Protein AF-A0A8I5KQZ4-F1 (afdb_monomer_lite)

Structure (mmCIF, N/CA/C/O backbone):
data_AF-A0A8I5KQZ4-F1
#
_entry.id   AF-A0A8I5KQZ4-F1
#
loop_
_atom_site.group_PDB
_atom_site.id
_atom_site.type_symbol
_atom_site.label_atom_id
_atom_site.label_alt_id
_atom_site.label_comp_id
_atom_site.label_asym_id
_atom_site.label_entity_id
_atom_site.label_seq_id
_atom_site.pdbx_PDB_ins_code
_atom_site.Cartn_x
_atom_site.Cartn_y
_atom_site.Cartn_z
_atom_site.occupancy
_atom_site.B_iso_or_equiv
_atom_site.auth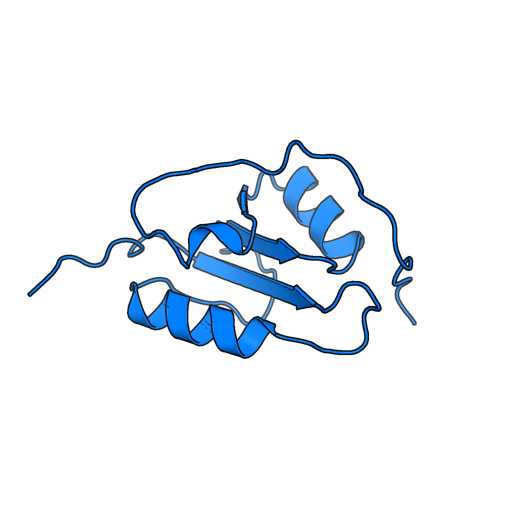_seq_id
_atom_site.auth_comp_id
_atom_site.auth_asym_id
_atom_site.auth_atom_id
_atom_site.pdbx_PDB_model_num
ATOM 1 N N . MET A 1 1 ? -20.569 17.881 -1.828 1.00 47.03 1 MET A N 1
ATOM 2 C CA . MET A 1 1 ? -19.245 17.282 -1.552 1.00 47.03 1 MET A CA 1
ATOM 3 C C . MET A 1 1 ? -19.390 15.769 -1.579 1.00 47.03 1 MET A C 1
ATOM 5 O O . MET A 1 1 ? -20.320 15.271 -0.958 1.00 47.03 1 MET A O 1
ATOM 9 N N . ALA A 1 2 ? -18.565 15.049 -2.345 1.00 58.41 2 ALA A N 1
ATOM 10 C CA . ALA A 1 2 ? -18.606 13.586 -2.373 1.00 58.41 2 ALA A CA 1
ATOM 11 C C . ALA A 1 2 ? -18.055 13.024 -1.052 1.00 58.41 2 ALA A C 1
ATOM 13 O O . ALA A 1 2 ? -17.054 13.526 -0.543 1.00 58.41 2 ALA A O 1
ATOM 14 N N . ALA A 1 3 ? -18.715 12.015 -0.480 1.00 64.31 3 ALA A N 1
ATOM 15 C CA . ALA A 1 3 ? -18.228 11.362 0.731 1.00 64.31 3 ALA A CA 1
ATOM 16 C C . ALA A 1 3 ? -16.902 10.629 0.440 1.00 64.31 3 ALA A C 1
ATOM 18 O O . ALA A 1 3 ? -16.800 9.987 -0.612 1.00 64.31 3 ALA A O 1
ATOM 19 N N . PRO A 1 4 ? -15.904 10.685 1.342 1.00 69.31 4 PRO A N 1
ATOM 20 C CA . PRO A 1 4 ? -14.642 9.988 1.134 1.00 69.31 4 PRO A CA 1
ATOM 21 C C . PRO A 1 4 ? -14.881 8.479 1.067 1.00 69.31 4 PRO A C 1
ATOM 23 O O . PRO A 1 4 ? -15.437 7.887 1.994 1.00 69.31 4 PRO A O 1
ATOM 26 N N . ILE A 1 5 ? -14.461 7.858 -0.035 1.00 76.38 5 ILE A N 1
ATOM 27 C CA . ILE A 1 5 ? -14.707 6.436 -0.313 1.00 76.38 5 ILE A CA 1
ATOM 28 C C . ILE A 1 5 ? -13.876 5.554 0.633 1.00 76.38 5 ILE A C 1
ATOM 30 O O . ILE A 1 5 ? -14.304 4.455 0.980 1.00 76.38 5 ILE A O 1
ATOM 34 N N . LEU A 1 6 ? -12.708 6.039 1.081 1.00 82.56 6 LEU A N 1
ATOM 35 C CA . LEU A 1 6 ? -11.706 5.255 1.812 1.00 82.56 6 LEU A CA 1
ATOM 36 C C . LEU A 1 6 ? -11.419 5.745 3.243 1.00 82.56 6 LEU A C 1
ATOM 38 O O . LEU A 1 6 ? -10.336 5.491 3.764 1.00 82.56 6 LEU A O 1
ATOM 42 N N . LYS A 1 7 ? -12.371 6.417 3.904 1.00 81.50 7 LYS A N 1
ATOM 43 C CA . LYS A 1 7 ? -12.138 7.111 5.192 1.00 81.50 7 LYS A CA 1
ATOM 44 C C . LYS A 1 7 ? -11.546 6.239 6.320 1.00 81.50 7 LYS A C 1
ATOM 46 O O . LYS A 1 7 ? -10.837 6.750 7.181 1.00 81.50 7 LYS A O 1
ATOM 51 N N . ASP A 1 8 ? -11.839 4.937 6.314 1.00 88.19 8 ASP A N 1
ATOM 52 C CA . ASP A 1 8 ? -11.420 3.979 7.350 1.00 88.19 8 ASP A CA 1
ATOM 53 C C . ASP A 1 8 ? -10.202 3.137 6.920 1.00 88.19 8 ASP A C 1
ATOM 55 O O . ASP A 1 8 ? -9.799 2.191 7.600 1.00 88.19 8 ASP A O 1
ATOM 59 N N . VAL A 1 9 ? -9.596 3.466 5.776 1.00 91.44 9 VAL A N 1
ATOM 60 C CA . VAL A 1 9 ? -8.416 2.774 5.258 1.00 91.44 9 VAL A CA 1
ATOM 61 C C . VAL A 1 9 ? -7.148 3.425 5.800 1.00 91.44 9 VAL A C 1
ATOM 63 O O . VAL A 1 9 ? -6.870 4.596 5.551 1.00 91.44 9 VAL A O 1
ATOM 66 N N . VAL A 1 10 ? -6.331 2.618 6.480 1.00 95.44 10 VAL A N 1
ATOM 67 C CA . VAL A 1 10 ? -4.908 2.901 6.720 1.00 95.44 10 VAL A CA 1
ATOM 68 C C . VAL A 1 10 ? -4.081 1.999 5.811 1.00 95.44 10 VAL A C 1
ATOM 70 O O . VAL A 1 10 ? -4.030 0.783 6.024 1.00 95.44 10 VAL A O 1
ATOM 73 N N . ALA A 1 11 ? -3.473 2.588 4.789 1.00 95.00 11 ALA A N 1
ATOM 74 C CA . ALA A 1 11 ? -2.752 1.905 3.730 1.00 95.00 11 ALA A CA 1
ATOM 75 C C . ALA A 1 11 ? -1.233 1.930 3.947 1.00 95.00 11 ALA A C 1
ATOM 77 O O . ALA A 1 11 ? -0.673 2.926 4.398 1.00 95.00 11 ALA A O 1
ATOM 78 N N . TYR A 1 12 ? -0.565 0.851 3.559 1.00 96.50 12 TYR A N 1
ATOM 79 C CA . TYR A 1 12 ? 0.860 0.828 3.237 1.00 96.50 12 TYR A CA 1
ATOM 80 C C . TYR A 1 12 ? 1.003 0.509 1.747 1.00 96.50 12 TYR A C 1
ATOM 82 O O . TYR A 1 12 ? 0.240 -0.305 1.228 1.00 96.50 12 TYR A O 1
ATOM 90 N N . VAL A 1 13 ? 1.929 1.163 1.047 1.00 95.00 13 VAL A N 1
ATOM 91 C CA . VAL A 1 13 ? 2.027 1.075 -0.417 1.00 95.00 13 VAL A CA 1
ATOM 92 C C . VAL A 1 13 ? 3.412 0.594 -0.818 1.00 95.00 13 VAL A C 1
ATOM 94 O O . VAL A 1 13 ? 4.410 1.282 -0.601 1.00 95.00 13 VAL A O 1
ATOM 97 N N . GLU A 1 14 ? 3.461 -0.564 -1.461 1.00 94.38 14 GLU A N 1
ATOM 98 C CA . GLU A 1 14 ? 4.682 -1.164 -1.981 1.00 94.38 14 GLU A CA 1
ATOM 99 C C . GLU A 1 14 ? 4.453 -1.646 -3.413 1.00 94.38 14 GLU A C 1
ATOM 101 O O . GLU A 1 14 ? 3.995 -2.760 -3.670 1.00 94.38 14 GLU A O 1
ATOM 106 N N . VAL A 1 15 ? 4.732 -0.745 -4.352 1.00 92.06 15 VAL A N 1
ATOM 107 C CA . VAL A 1 15 ? 4.485 -0.945 -5.777 1.00 92.06 15 VAL A CA 1
ATOM 108 C C . VAL A 1 15 ? 5.779 -0.708 -6.530 1.00 92.06 15 VAL A C 1
ATOM 110 O O . VAL A 1 15 ? 6.297 0.410 -6.550 1.00 92.06 15 VAL A O 1
ATOM 113 N N . TRP A 1 16 ? 6.265 -1.753 -7.183 1.00 91.75 16 TRP A N 1
ATOM 114 C CA . TRP A 1 16 ? 7.481 -1.721 -7.979 1.00 91.75 16 TRP A CA 1
ATOM 115 C C . TRP A 1 16 ? 7.223 -2.157 -9.427 1.00 91.75 16 TRP A C 1
ATOM 117 O O . TRP A 1 16 ? 6.188 -2.747 -9.773 1.00 91.75 16 TRP A O 1
ATOM 127 N N . SER A 1 17 ? 8.163 -1.823 -10.307 1.00 87.44 17 SER A N 1
ATOM 128 C CA . SER A 1 17 ? 8.297 -2.471 -11.609 1.00 87.44 17 SER A CA 1
ATOM 129 C C . SER A 1 17 ? 8.640 -3.952 -11.420 1.00 87.44 17 SER A C 1
ATOM 131 O O . SER A 1 17 ? 9.252 -4.336 -10.426 1.00 87.44 17 SER A O 1
ATOM 133 N N . SER A 1 18 ? 8.285 -4.802 -12.383 1.00 86.62 18 SER A N 1
ATOM 134 C CA . SER A 1 18 ? 8.493 -6.254 -12.250 1.00 86.62 18 SER A CA 1
ATOM 135 C C . SER A 1 18 ? 9.972 -6.669 -12.281 1.00 86.62 18 SER A C 1
ATOM 137 O O . SER A 1 18 ? 10.314 -7.771 -11.872 1.00 86.62 18 SER A O 1
ATOM 139 N N . ASN A 1 19 ? 10.870 -5.780 -12.720 1.00 86.62 19 ASN A N 1
ATOM 140 C CA . ASN A 1 19 ? 12.325 -5.937 -12.594 1.00 86.62 19 ASN A CA 1
ATOM 141 C C . ASN A 1 19 ? 12.892 -5.350 -11.279 1.00 86.62 19 ASN A C 1
ATOM 143 O O . ASN A 1 19 ? 14.097 -5.415 -11.050 1.00 86.62 19 ASN A O 1
ATOM 147 N N . GLY A 1 20 ? 12.050 -4.762 -10.422 1.00 85.00 20 GLY A N 1
ATOM 148 C CA . GLY A 1 20 ? 12.408 -4.272 -9.090 1.00 85.00 20 GLY A CA 1
ATOM 149 C C . GLY A 1 20 ? 13.228 -2.978 -9.043 1.00 85.00 20 GLY A C 1
ATOM 150 O O . GLY A 1 20 ? 13.689 -2.614 -7.955 1.00 85.00 20 GLY A O 1
ATOM 151 N N . THR A 1 21 ? 13.422 -2.292 -10.173 1.00 89.38 21 THR A N 1
ATOM 152 C CA . THR A 1 21 ? 14.270 -1.089 -10.273 1.00 89.38 21 THR A CA 1
ATOM 153 C C . THR A 1 21 ? 13.519 0.208 -10.005 1.00 89.38 21 THR A C 1
ATOM 155 O O . THR A 1 21 ? 14.087 1.138 -9.440 1.00 89.38 21 THR A O 1
ATOM 158 N N . GLU A 1 22 ? 12.244 0.282 -10.380 1.00 91.81 22 GLU A N 1
ATOM 159 C CA . GLU A 1 22 ? 11.444 1.499 -10.282 1.00 91.81 22 GLU A CA 1
ATOM 160 C C . GLU A 1 22 ? 10.388 1.352 -9.194 1.00 91.81 22 GLU A C 1
ATOM 162 O O . GLU A 1 22 ? 9.667 0.355 -9.130 1.00 91.81 22 GLU A O 1
ATOM 167 N N . ASN A 1 23 ? 10.301 2.358 -8.326 1.00 92.38 23 ASN A N 1
ATOM 168 C CA . ASN A 1 23 ? 9.318 2.419 -7.255 1.00 92.38 23 ASN A CA 1
ATOM 169 C C . ASN A 1 23 ? 8.208 3.407 -7.632 1.00 92.38 23 ASN A C 1
ATOM 171 O O . ASN A 1 23 ? 8.451 4.609 -7.750 1.00 92.38 23 ASN A O 1
ATOM 175 N N . TYR A 1 24 ? 6.980 2.907 -7.765 1.00 91.69 24 TYR A N 1
ATOM 176 C CA . TYR A 1 24 ? 5.801 3.708 -8.101 1.00 91.69 24 TYR A CA 1
ATOM 177 C C . TYR A 1 24 ? 4.890 3.978 -6.896 1.00 91.69 24 TYR A C 1
ATOM 179 O O . TYR A 1 24 ? 3.816 4.559 -7.059 1.00 91.69 24 TYR A O 1
ATOM 187 N N . SER A 1 25 ? 5.292 3.606 -5.673 1.00 92.44 25 SER A N 1
ATOM 188 C CA . SER A 1 25 ? 4.466 3.755 -4.465 1.00 92.44 25 SER A CA 1
ATOM 189 C C . SER A 1 25 ? 3.979 5.186 -4.242 1.00 92.44 25 SER A C 1
ATOM 191 O O . SER A 1 25 ? 2.886 5.389 -3.710 1.00 92.44 25 SER A O 1
ATOM 193 N N . LYS A 1 26 ? 4.760 6.194 -4.654 1.00 92.50 26 LYS A N 1
ATOM 194 C CA . LYS A 1 26 ? 4.394 7.608 -4.492 1.00 92.50 26 LYS A CA 1
ATOM 195 C C . LYS A 1 26 ? 3.123 7.964 -5.268 1.00 92.50 26 LYS A C 1
ATOM 197 O O . LYS A 1 26 ? 2.240 8.598 -4.701 1.00 92.50 26 LYS A O 1
ATOM 202 N N . THR A 1 27 ? 3.000 7.513 -6.515 1.00 89.38 27 THR A N 1
ATOM 203 C CA . THR A 1 27 ? 1.831 7.792 -7.366 1.00 89.38 27 THR A CA 1
ATOM 204 C C . THR A 1 27 ? 0.548 7.257 -6.731 1.00 89.38 27 THR A C 1
ATOM 206 O O . THR A 1 27 ? -0.432 7.984 -6.585 1.00 89.38 27 THR A O 1
ATOM 209 N N . PHE A 1 28 ? 0.582 6.008 -6.262 1.00 88.19 28 PHE A N 1
ATOM 210 C CA . PHE A 1 28 ? -0.558 5.378 -5.594 1.00 88.19 28 PHE A CA 1
ATOM 211 C C . PHE A 1 28 ? -0.840 5.985 -4.215 1.00 88.19 28 PHE A C 1
ATOM 213 O O . PHE A 1 28 ? -1.993 6.078 -3.810 1.00 88.19 28 PHE A O 1
ATOM 220 N N . THR A 1 29 ? 0.190 6.449 -3.503 1.00 91.75 29 THR A N 1
ATOM 221 C CA . THR A 1 29 ? 0.023 7.168 -2.231 1.00 91.75 29 THR A CA 1
ATOM 222 C C . THR A 1 29 ? -0.819 8.427 -2.416 1.00 91.75 29 THR A C 1
ATOM 224 O O . THR A 1 29 ? -1.765 8.627 -1.660 1.00 91.75 29 THR A O 1
ATOM 227 N N . THR A 1 30 ? -0.517 9.245 -3.429 1.00 90.31 30 THR A N 1
ATOM 228 C CA . THR A 1 30 ? -1.284 10.465 -3.720 1.00 90.31 30 THR A CA 1
ATOM 229 C C . THR A 1 30 ? -2.745 10.140 -4.015 1.00 90.31 30 THR A C 1
ATOM 231 O O . THR A 1 30 ? -3.629 10.667 -3.347 1.00 90.31 30 THR A O 1
ATOM 234 N N . GLN A 1 31 ? -3.001 9.185 -4.913 1.00 86.12 31 GLN A N 1
ATOM 235 C CA . GLN A 1 31 ? -4.368 8.794 -5.274 1.00 86.12 31 GLN A CA 1
ATOM 236 C C . GLN A 1 31 ? -5.179 8.301 -4.062 1.00 86.12 31 GLN A C 1
ATOM 238 O O . GLN A 1 31 ? -6.361 8.608 -3.927 1.00 86.12 31 GLN A O 1
ATOM 243 N N . LEU A 1 32 ? -4.550 7.560 -3.146 1.00 87.88 32 LEU A N 1
ATOM 244 C CA . LEU A 1 32 ? -5.212 7.068 -1.937 1.00 87.88 32 LEU A CA 1
ATOM 245 C C . LEU A 1 32 ? -5.584 8.182 -0.967 1.00 87.88 32 LEU A C 1
ATOM 247 O O . LEU A 1 32 ? -6.676 8.151 -0.394 1.00 87.88 32 LEU A O 1
ATOM 251 N N . VAL A 1 33 ? -4.690 9.154 -0.791 1.00 90.56 33 VAL A N 1
ATOM 252 C CA . VAL A 1 33 ? -4.955 10.339 0.030 1.00 90.56 33 VAL A CA 1
ATOM 253 C C . VAL A 1 33 ? -6.104 11.149 -0.569 1.00 90.56 33 VAL A C 1
ATOM 255 O O . VAL A 1 33 ? -7.025 11.503 0.166 1.00 90.56 33 VAL A O 1
ATOM 258 N N . ASP A 1 34 ? -6.121 11.345 -1.890 1.00 86.81 34 ASP A N 1
ATOM 259 C CA . ASP A 1 34 ? -7.194 12.064 -2.594 1.00 86.81 34 ASP A CA 1
ATOM 260 C C . ASP A 1 34 ? -8.563 11.372 -2.440 1.00 86.81 34 ASP A C 1
ATOM 262 O O . ASP A 1 34 ? -9.606 12.023 -2.381 1.00 86.81 34 ASP A O 1
ATOM 266 N N . MET A 1 35 ? -8.575 10.042 -2.302 1.00 84.19 35 MET A N 1
ATOM 267 C CA . MET A 1 35 ? -9.777 9.243 -2.021 1.00 84.19 35 MET A CA 1
ATOM 268 C C . MET A 1 35 ? -10.162 9.179 -0.528 1.00 84.19 35 MET A C 1
ATOM 270 O O . MET A 1 35 ? -11.172 8.556 -0.168 1.00 84.19 35 MET A O 1
ATOM 274 N N . GLY A 1 36 ? -9.380 9.819 0.346 1.00 87.62 36 GLY A N 1
ATOM 275 C CA . GLY A 1 36 ? -9.632 9.940 1.783 1.00 87.62 36 GLY A CA 1
ATOM 276 C C . GLY A 1 36 ? -9.014 8.851 2.660 1.00 87.62 36 GLY A C 1
ATOM 277 O O . GLY A 1 36 ? -9.386 8.748 3.828 1.00 87.62 36 GLY A O 1
ATOM 278 N N . ALA A 1 37 ? -8.095 8.038 2.133 1.00 91.12 37 ALA A N 1
ATOM 279 C CA . ALA A 1 37 ? -7.348 7.077 2.939 1.00 91.12 37 ALA A CA 1
ATOM 280 C C . ALA A 1 37 ? -6.206 7.756 3.711 1.00 91.12 37 ALA A C 1
ATOM 282 O O . ALA A 1 37 ? -5.617 8.745 3.272 1.00 91.12 37 ALA A O 1
ATOM 283 N N . LYS A 1 38 ? -5.813 7.161 4.838 1.00 95.50 38 LYS A N 1
ATOM 284 C CA . LYS A 1 38 ? -4.546 7.475 5.509 1.00 95.50 38 LYS A CA 1
ATOM 285 C C . LYS A 1 38 ? -3.458 6.576 4.938 1.00 95.50 38 LYS A C 1
ATOM 287 O O . LYS A 1 38 ? -3.634 5.362 4.900 1.00 95.50 38 LYS A O 1
ATOM 292 N N . VAL A 1 39 ? -2.313 7.133 4.552 1.00 95.19 39 VAL A N 1
ATOM 293 C CA . VAL A 1 39 ? -1.171 6.338 4.072 1.00 95.19 39 VAL A CA 1
ATOM 294 C C . VAL A 1 39 ? -0.035 6.394 5.086 1.00 95.19 39 VAL A C 1
ATOM 296 O O . VAL A 1 39 ? 0.403 7.466 5.499 1.00 95.19 39 VAL A O 1
ATOM 299 N N . SER A 1 40 ? 0.439 5.224 5.506 1.00 97.06 40 SER A N 1
ATOM 300 C CA . SER A 1 40 ? 1.561 5.087 6.421 1.00 97.06 40 SER A CA 1
ATOM 301 C C . SER A 1 40 ? 2.866 4.862 5.670 1.00 97.06 40 SER A C 1
ATOM 303 O O . SER A 1 40 ? 2.931 4.060 4.741 1.00 97.06 40 SER A O 1
ATOM 305 N N . LYS A 1 41 ? 3.933 5.528 6.124 1.00 95.00 41 LYS A N 1
ATOM 306 C CA . LYS A 1 41 ? 5.290 5.352 5.583 1.00 95.00 41 LYS A CA 1
ATOM 307 C C . LYS A 1 41 ? 5.890 3.982 5.912 1.00 95.00 41 LYS A C 1
ATOM 309 O O . LYS A 1 41 ? 6.796 3.536 5.220 1.00 95.00 41 LYS A O 1
ATOM 314 N N . THR A 1 42 ? 5.418 3.331 6.975 1.00 95.56 42 THR A N 1
ATOM 315 C CA . THR A 1 42 ? 5.938 2.043 7.447 1.00 95.56 42 THR A CA 1
ATOM 316 C C . THR A 1 42 ? 4.814 1.033 7.607 1.00 95.56 42 THR A C 1
ATOM 318 O O . THR A 1 42 ? 3.682 1.385 7.948 1.00 95.56 42 THR A O 1
ATOM 321 N N . PHE A 1 43 ? 5.126 -0.252 7.429 1.00 96.12 43 PHE A N 1
ATOM 322 C CA . PHE A 1 43 ? 4.155 -1.314 7.664 1.00 96.12 43 PHE A CA 1
ATOM 323 C C . PHE A 1 43 ? 3.999 -1.620 9.168 1.00 96.12 43 PHE A C 1
ATOM 325 O O . PHE A 1 43 ? 4.450 -2.657 9.675 1.00 96.12 43 PHE A O 1
ATOM 332 N N . ASN A 1 44 ? 3.350 -0.699 9.884 1.00 95.06 44 ASN A N 1
ATOM 333 C CA . ASN A 1 44 ? 3.107 -0.755 11.328 1.00 95.06 44 ASN A CA 1
ATOM 334 C C . ASN A 1 44 ? 1.774 -1.444 11.698 1.00 95.06 44 ASN A C 1
ATOM 336 O O . ASN A 1 44 ? 1.054 -1.957 10.836 1.00 95.06 44 ASN A O 1
ATOM 340 N N . LYS A 1 45 ? 1.457 -1.487 13.002 1.00 94.44 45 LYS A N 1
ATOM 341 C CA . LYS A 1 45 ? 0.278 -2.178 13.560 1.00 94.44 45 LYS A CA 1
ATOM 342 C C . LYS A 1 45 ? -1.073 -1.592 13.123 1.00 94.44 45 LYS A C 1
ATOM 344 O O . LYS A 1 45 ? -2.041 -2.337 13.089 1.00 94.44 45 LYS A O 1
ATOM 349 N N . GLN A 1 46 ? -1.126 -0.313 12.755 1.00 95.38 46 GLN A N 1
ATOM 350 C CA . GLN A 1 46 ? -2.357 0.381 12.357 1.00 95.38 46 GLN A CA 1
ATOM 351 C C . GLN A 1 46 ? -2.746 0.116 10.898 1.00 95.38 46 GLN A C 1
ATOM 353 O O . GLN A 1 46 ? -3.869 0.406 10.503 1.00 95.38 46 GLN A O 1
ATOM 358 N N . VAL A 1 47 ? -1.826 -0.417 10.087 1.00 96.75 47 VAL A N 1
ATOM 359 C CA . VAL A 1 47 ? -2.077 -0.711 8.672 1.00 96.75 47 VAL A CA 1
ATOM 360 C C . VAL A 1 47 ? -3.157 -1.784 8.526 1.00 96.75 47 VAL A C 1
ATOM 362 O O . VAL A 1 47 ? -3.039 -2.880 9.071 1.00 96.75 47 VAL A O 1
ATOM 365 N N . THR A 1 48 ? -4.177 -1.450 7.738 1.00 94.44 48 THR A N 1
ATOM 366 C CA . THR A 1 48 ? -5.356 -2.279 7.430 1.00 94.44 48 THR A CA 1
ATOM 367 C C . T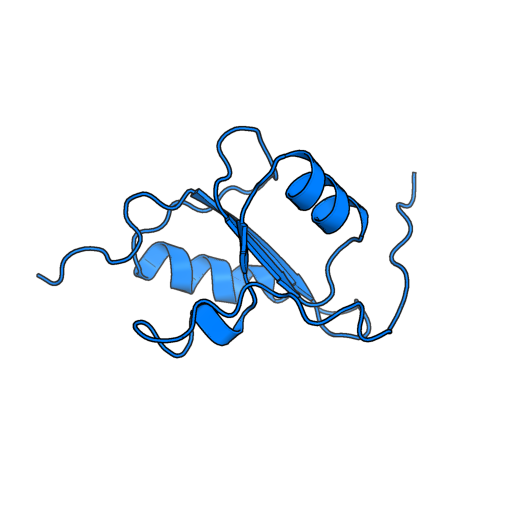HR A 1 48 ? -5.303 -2.875 6.023 1.00 94.44 48 THR A C 1
ATOM 369 O O . THR A 1 48 ? -5.865 -3.945 5.786 1.00 94.44 48 THR A O 1
ATOM 372 N N . HIS A 1 49 ? -4.619 -2.192 5.100 1.00 93.88 49 HIS A N 1
ATOM 373 C CA . HIS A 1 49 ? -4.492 -2.580 3.699 1.00 93.88 49 HIS A CA 1
ATOM 374 C C . HIS A 1 49 ? -3.049 -2.387 3.231 1.00 93.88 49 HIS A C 1
ATOM 376 O O . HIS A 1 49 ? -2.412 -1.386 3.559 1.00 93.88 49 HIS A O 1
ATOM 382 N N . VAL A 1 50 ? -2.547 -3.328 2.440 1.00 94.44 50 VAL A N 1
ATOM 383 C CA . VAL A 1 50 ? -1.274 -3.214 1.730 1.00 94.44 50 VAL A CA 1
ATOM 384 C C . VAL A 1 50 ? -1.573 -3.202 0.241 1.00 94.44 50 VAL A C 1
ATOM 386 O O . VAL A 1 50 ? -2.125 -4.166 -0.287 1.00 94.44 50 VAL A O 1
ATOM 389 N N . ILE A 1 51 ? -1.214 -2.112 -0.428 1.00 92.50 51 ILE A N 1
ATOM 390 C CA . ILE A 1 51 ? -1.278 -2.001 -1.881 1.00 92.50 51 ILE A CA 1
ATOM 391 C C . ILE A 1 51 ? 0.037 -2.555 -2.397 1.00 92.50 51 ILE A C 1
ATOM 393 O O . ILE A 1 51 ? 1.092 -1.989 -2.115 1.00 92.50 51 ILE A O 1
ATOM 397 N N . PHE A 1 52 ? -0.036 -3.682 -3.092 1.00 91.25 52 PHE A N 1
ATOM 398 C CA . PHE A 1 52 ? 1.125 -4.499 -3.406 1.00 91.25 52 PHE A CA 1
ATOM 399 C C . PHE A 1 52 ? 1.207 -4.801 -4.900 1.00 91.25 52 PHE A C 1
ATOM 401 O O . PHE A 1 52 ? 0.228 -5.237 -5.512 1.00 91.25 52 PHE A O 1
ATOM 408 N N . LYS A 1 53 ? 2.397 -4.612 -5.471 1.00 89.44 53 LYS A N 1
ATOM 409 C CA . LYS A 1 53 ? 2.791 -5.137 -6.784 1.00 89.44 53 LYS A CA 1
ATOM 410 C C . LYS A 1 53 ? 4.307 -5.271 -6.818 1.00 89.44 53 LYS A C 1
ATOM 412 O O . LYS A 1 53 ? 4.994 -4.270 -6.631 1.00 89.44 53 LYS A O 1
ATOM 417 N N . ASP A 1 54 ? 4.794 -6.481 -7.084 1.00 90.50 54 ASP A N 1
ATOM 418 C CA . ASP A 1 54 ? 6.226 -6.787 -7.233 1.00 90.50 54 ASP A CA 1
ATOM 419 C C . ASP A 1 54 ? 7.096 -6.263 -6.065 1.00 90.50 54 ASP A C 1
ATOM 421 O O . ASP A 1 54 ? 8.247 -5.872 -6.243 1.00 90.50 54 ASP A O 1
ATOM 425 N N . GLY A 1 55 ? 6.520 -6.202 -4.858 1.00 89.44 55 GLY A N 1
ATOM 426 C CA . GLY A 1 55 ? 7.198 -5.751 -3.644 1.00 89.44 55 GLY A CA 1
ATOM 427 C C . GLY A 1 55 ? 8.059 -6.836 -2.990 1.00 89.44 55 GLY A C 1
ATOM 428 O O . GLY A 1 55 ? 8.277 -7.917 -3.534 1.00 89.44 55 GLY A O 1
ATOM 429 N N . TYR A 1 56 ? 8.542 -6.559 -1.783 1.00 92.19 56 TYR A N 1
ATOM 430 C CA . TYR A 1 56 ? 9.323 -7.496 -0.988 1.00 92.19 56 TYR A CA 1
ATOM 431 C C . TYR A 1 56 ? 8.466 -8.672 -0.505 1.00 92.19 56 TYR A C 1
ATOM 433 O O . TYR A 1 56 ? 7.349 -8.502 -0.006 1.00 92.19 56 TYR A O 1
ATOM 441 N N . GLN A 1 57 ? 9.033 -9.880 -0.563 1.00 89.56 57 GLN A N 1
ATOM 442 C CA . GLN A 1 57 ? 8.389 -11.084 -0.028 1.00 89.56 57 GLN A CA 1
ATOM 443 C C . GLN A 1 57 ? 8.110 -10.950 1.478 1.00 89.56 57 GLN A C 1
ATOM 445 O O . GLN A 1 57 ? 7.059 -11.371 1.950 1.00 89.56 57 GLN A O 1
ATOM 450 N N . SER A 1 58 ? 8.991 -10.278 2.225 1.00 93.62 58 SER A N 1
ATOM 451 C CA . SER A 1 58 ? 8.796 -10.017 3.655 1.00 93.62 58 SER A CA 1
ATOM 452 C C . SER A 1 58 ? 7.542 -9.177 3.934 1.00 93.62 58 SER A C 1
ATOM 454 O O . SER A 1 58 ? 6.822 -9.449 4.897 1.00 93.62 58 SER A O 1
ATOM 456 N N . THR A 1 59 ? 7.214 -8.206 3.074 1.00 93.88 59 THR A N 1
ATOM 457 C CA . THR A 1 59 ? 5.959 -7.440 3.146 1.00 93.88 59 THR A CA 1
ATOM 458 C C . THR A 1 59 ? 4.752 -8.344 2.911 1.00 93.88 59 THR A C 1
ATOM 460 O O . THR A 1 59 ? 3.783 -8.275 3.673 1.00 93.88 59 THR A O 1
ATOM 463 N N . TRP A 1 60 ? 4.816 -9.216 1.902 1.00 91.75 60 TRP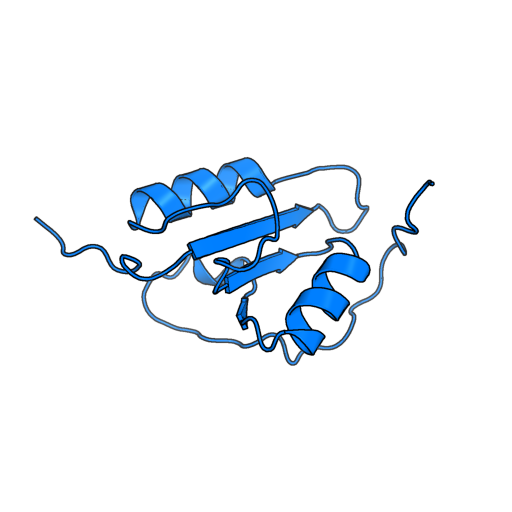 A N 1
ATOM 464 C CA . TRP A 1 60 ? 3.762 -10.188 1.609 1.00 91.75 60 TRP A CA 1
ATOM 465 C C . TRP A 1 60 ? 3.521 -11.139 2.788 1.00 91.75 60 TRP A C 1
ATOM 467 O O . TRP A 1 60 ? 2.405 -11.217 3.309 1.00 91.75 60 TRP A O 1
ATOM 477 N N . ASP A 1 61 ? 4.578 -11.790 3.273 1.00 93.44 61 ASP A N 1
ATOM 478 C CA . ASP A 1 61 ? 4.518 -12.754 4.373 1.00 93.44 61 ASP A CA 1
ATOM 479 C C . ASP A 1 61 ? 3.999 -12.091 5.655 1.00 93.44 61 ASP A C 1
ATOM 481 O O . ASP A 1 61 ? 3.138 -12.628 6.360 1.00 93.44 61 ASP A O 1
ATOM 485 N N . LYS A 1 62 ? 4.461 -10.866 5.939 1.00 94.50 62 LYS A N 1
ATOM 486 C CA . LYS A 1 62 ? 3.999 -10.073 7.083 1.00 94.50 62 LYS A CA 1
ATOM 487 C C . LYS A 1 62 ? 2.521 -9.710 6.968 1.00 94.50 62 LYS A C 1
ATOM 489 O O . LYS A 1 62 ? 1.824 -9.726 7.986 1.00 94.50 62 LYS A O 1
ATOM 494 N N . ALA A 1 63 ? 2.033 -9.377 5.774 1.00 93.00 63 ALA A N 1
ATOM 495 C CA . ALA A 1 63 ? 0.623 -9.072 5.557 1.00 93.00 63 ALA A CA 1
ATOM 496 C C . ALA A 1 63 ? -0.254 -10.311 5.752 1.00 93.00 63 ALA A C 1
ATOM 498 O O . ALA A 1 63 ? -1.235 -10.235 6.495 1.00 93.00 63 ALA A O 1
ATOM 499 N N . GLN A 1 64 ? 0.147 -11.454 5.186 1.00 91.81 64 GLN A N 1
ATOM 500 C CA . GLN A 1 64 ? -0.552 -12.726 5.373 1.00 91.81 64 GLN A CA 1
ATOM 501 C C . GLN A 1 64 ? -0.602 -13.132 6.848 1.00 91.81 64 GLN A C 1
ATOM 503 O O . GLN A 1 64 ? -1.685 -13.362 7.383 1.00 91.81 64 GLN A O 1
ATOM 508 N N . LYS A 1 65 ? 0.545 -13.127 7.541 1.00 94.75 65 LYS A N 1
ATOM 509 C CA . LYS A 1 65 ? 0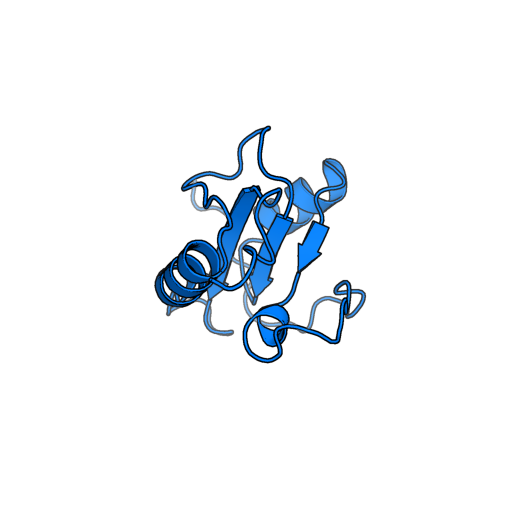.638 -13.487 8.966 1.00 94.75 65 LYS A CA 1
ATOM 510 C C . LYS A 1 65 ? -0.243 -12.613 9.861 1.00 94.75 65 LYS A C 1
ATOM 512 O O . LYS A 1 65 ? -0.740 -13.076 10.881 1.00 94.75 65 LYS A O 1
ATOM 517 N N . ARG A 1 66 ? -0.417 -11.338 9.505 1.00 93.81 66 ARG A N 1
ATOM 518 C CA . ARG A 1 66 ? -1.221 -10.377 10.274 1.00 93.81 66 ARG A CA 1
ATOM 519 C C . ARG A 1 66 ? -2.688 -10.310 9.844 1.00 93.81 66 ARG A C 1
ATOM 521 O O . ARG A 1 66 ? -3.427 -9.529 10.436 1.00 93.81 66 ARG A O 1
ATOM 528 N N . GLY A 1 67 ? -3.100 -11.054 8.816 1.00 92.62 67 GLY A N 1
ATOM 529 C CA . GLY A 1 67 ? -4.448 -10.950 8.248 1.00 92.62 67 GLY A CA 1
ATOM 530 C C . GLY A 1 67 ? -4.749 -9.574 7.638 1.00 92.62 67 GLY A C 1
ATOM 531 O O . GLY A 1 67 ? -5.904 -9.160 7.575 1.00 92.62 67 GLY A O 1
ATOM 532 N N . VAL A 1 68 ? -3.714 -8.838 7.221 1.00 93.94 68 VAL A N 1
ATOM 533 C CA . VAL A 1 68 ? -3.857 -7.525 6.581 1.00 93.94 68 VAL A CA 1
ATOM 534 C C . VAL A 1 68 ? -4.242 -7.732 5.119 1.00 93.94 68 VAL A C 1
ATOM 536 O O . VAL A 1 68 ? -3.699 -8.603 4.440 1.00 93.94 68 VAL A O 1
ATOM 539 N N . LYS A 1 69 ? -5.181 -6.927 4.615 1.00 90.50 69 LYS A N 1
ATOM 540 C CA . LYS A 1 69 ? -5.701 -7.081 3.253 1.00 90.50 69 LYS A CA 1
ATOM 541 C C . LYS A 1 69 ? -4.640 -6.688 2.223 1.00 90.50 69 LYS A C 1
ATOM 543 O O . LYS A 1 69 ? -4.289 -5.515 2.131 1.00 90.50 69 LYS A O 1
ATOM 548 N N . LEU A 1 70 ? -4.165 -7.650 1.435 1.00 88.38 70 LEU A N 1
ATOM 549 C CA . LEU A 1 70 ? -3.334 -7.408 0.251 1.00 88.38 70 LEU A CA 1
ATOM 550 C C . LEU A 1 70 ? -4.223 -7.059 -0.949 1.00 88.38 70 LEU A C 1
ATOM 552 O O . LEU A 1 70 ? -5.136 -7.812 -1.294 1.00 88.38 70 LEU A O 1
ATOM 556 N N . VAL A 1 71 ? -3.958 -5.913 -1.573 1.00 86.31 71 VAL A N 1
ATOM 557 C CA . VAL A 1 71 ? -4.758 -5.339 -2.662 1.00 86.31 71 VAL A CA 1
ATOM 558 C C . VAL A 1 71 ? -3.841 -5.010 -3.841 1.00 86.31 71 VAL A C 1
ATOM 560 O O . VAL A 1 71 ? -2.770 -4.442 -3.645 1.00 86.31 71 VAL A O 1
ATOM 563 N N . SER A 1 72 ? -4.244 -5.355 -5.068 1.00 78.38 72 SER A N 1
ATOM 564 C CA . SER A 1 72 ? -3.473 -4.988 -6.266 1.00 78.38 72 SER A CA 1
ATOM 565 C C . SER A 1 72 ? -3.693 -3.524 -6.670 1.00 78.38 72 SER A C 1
ATOM 567 O O . SER A 1 72 ? -4.694 -2.902 -6.310 1.00 78.38 72 SER A O 1
ATOM 569 N N . VAL A 1 73 ? -2.785 -2.989 -7.486 1.00 69.75 73 VAL A N 1
ATOM 570 C CA . VAL A 1 73 ? -2.859 -1.624 -8.041 1.00 69.75 73 VAL A CA 1
ATOM 571 C C . VAL A 1 73 ? -4.095 -1.352 -8.909 1.00 69.75 73 VAL A C 1
ATOM 573 O O . VAL A 1 73 ? -4.514 -0.202 -9.021 1.00 69.75 73 VAL A O 1
ATOM 576 N N . LEU A 1 74 ? -4.739 -2.394 -9.450 1.00 63.66 74 LEU A N 1
ATOM 577 C CA . LEU A 1 74 ? -5.964 -2.276 -10.259 1.00 63.66 74 LEU A CA 1
ATOM 578 C C . LEU A 1 74 ? -7.178 -1.779 -9.453 1.00 63.66 74 LEU A C 1
ATOM 580 O O . LEU A 1 74 ? -8.237 -1.497 -10.012 1.00 63.66 74 LEU A O 1
ATOM 584 N N . TRP A 1 75 ? -7.035 -1.666 -8.134 1.00 57.00 75 TRP A N 1
ATOM 585 C CA . TRP A 1 75 ? -8.046 -1.115 -7.244 1.00 57.00 75 TRP A CA 1
ATOM 586 C C . TRP A 1 75 ? -8.256 0.396 -7.417 1.00 57.00 75 TRP A C 1
ATOM 588 O O . TRP A 1 75 ? -9.376 0.873 -7.234 1.00 57.00 75 TRP A O 1
ATOM 598 N N . VAL A 1 76 ? -7.211 1.144 -7.785 1.00 52.94 76 VAL A N 1
ATOM 599 C CA . VAL A 1 76 ? -7.257 2.615 -7.747 1.00 52.94 76 VAL A CA 1
ATOM 600 C C . VAL A 1 76 ? -7.835 3.221 -9.032 1.00 52.94 76 VAL A C 1
ATOM 602 O O . VAL A 1 76 ? -8.514 4.241 -8.980 1.00 52.94 76 VAL A O 1
ATOM 605 N N . GLU A 1 77 ? -7.688 2.551 -10.176 1.00 50.50 77 GLU A N 1
ATOM 606 C CA . GLU A 1 77 ? -8.200 3.057 -11.461 1.00 50.50 77 GLU A CA 1
ATOM 607 C C . GLU A 1 77 ? -9.724 2.928 -11.619 1.00 50.50 77 GLU A C 1
ATOM 609 O O . GLU A 1 77 ? -10.349 3.670 -12.374 1.00 50.50 77 GLU A O 1
ATOM 614 N N . LYS A 1 78 ? -10.358 1.993 -10.904 1.00 47.19 78 LYS A N 1
ATOM 615 C CA . LYS A 1 78 ? -11.801 1.731 -11.002 1.00 47.19 78 LYS A CA 1
ATOM 616 C C . LYS A 1 78 ? -12.424 1.802 -9.623 1.00 47.19 78 LYS A C 1
ATOM 618 O O . LYS A 1 78 ? -12.770 0.772 -9.047 1.00 47.19 78 LYS A O 1
ATOM 623 N N . GLY A 1 79 ? -12.613 3.022 -9.121 1.00 47.84 79 GLY A N 1
ATOM 624 C CA . GLY A 1 79 ? -13.124 3.351 -7.783 1.00 47.84 79 GLY A CA 1
ATOM 625 C C . GLY A 1 79 ? -14.485 2.771 -7.357 1.00 47.84 79 GLY A C 1
ATOM 626 O O . GLY A 1 79 ? -15.093 3.323 -6.448 1.00 47.84 79 GLY A O 1
ATOM 627 N N . LYS A 1 80 ? -14.996 1.687 -7.960 1.00 45.66 80 LYS A N 1
ATOM 628 C CA . LYS A 1 80 ? -16.217 0.990 -7.529 1.00 45.66 80 LYS A CA 1
ATOM 629 C C . LYS A 1 80 ? -16.321 -0.515 -7.808 1.00 45.66 80 LYS A C 1
ATOM 631 O O . LYS A 1 80 ? -17.336 -1.077 -7.408 1.00 45.66 80 LYS A O 1
ATOM 636 N N . ARG A 1 81 ? -15.388 -1.215 -8.470 1.00 39.53 81 ARG A N 1
ATOM 637 C CA . ARG A 1 81 ? -15.622 -2.652 -8.755 1.00 39.53 81 ARG A CA 1
ATOM 638 C C . ARG A 1 81 ? -14.357 -3.417 -9.143 1.00 39.53 81 ARG A C 1
ATOM 640 O O . ARG A 1 81 ? -14.048 -3.547 -10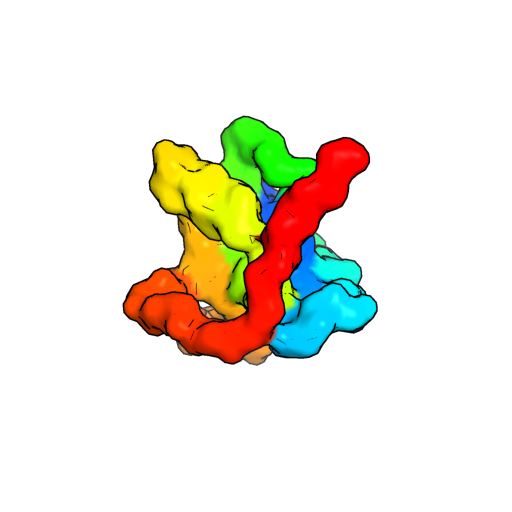.318 1.00 39.53 81 ARG A O 1
ATOM 647 N N . SER A 1 82 ? -13.655 -3.932 -8.139 1.00 38.91 82 SER A N 1
ATOM 648 C CA . SER A 1 82 ? -13.243 -5.340 -8.048 1.00 38.91 82 SER A CA 1
ATOM 649 C C . SER A 1 82 ? -12.318 -5.483 -6.838 1.00 38.91 82 SER A C 1
ATOM 651 O O . SER A 1 82 ? -11.147 -5.116 -6.885 1.00 38.91 82 SER A O 1
ATOM 653 N N . LEU A 1 83 ? -12.841 -6.015 -5.731 1.00 39.62 83 LEU A N 1
ATOM 654 C CA . LEU A 1 83 ? -12.007 -6.635 -4.702 1.00 39.62 83 LEU A CA 1
ATOM 655 C C . LEU A 1 83 ? -11.492 -7.961 -5.274 1.00 39.62 83 LEU A C 1
ATOM 657 O O . LEU A 1 83 ? -11.907 -9.035 -4.849 1.00 39.62 83 LEU A O 1
ATOM 661 N N . GLN A 1 84 ? -10.600 -7.907 -6.263 1.00 42.66 84 GLN A N 1
ATOM 662 C CA . GLN A 1 84 ? -9.732 -9.046 -6.515 1.00 42.66 84 GLN A CA 1
ATOM 663 C C . GLN A 1 84 ? -8.692 -9.034 -5.401 1.00 42.66 84 GLN A C 1
ATOM 665 O O . GLN A 1 84 ? -7.624 -8.436 -5.510 1.00 42.66 84 GLN A O 1
ATOM 670 N N . VAL A 1 85 ? -9.051 -9.677 -4.286 1.00 43.88 85 VAL A N 1
ATOM 671 C CA . VAL A 1 85 ? -8.059 -10.254 -3.381 1.00 43.88 85 VAL A CA 1
ATOM 672 C C . VAL A 1 85 ? -7.108 -11.030 -4.281 1.00 43.88 85 VAL A C 1
ATOM 674 O O . VAL A 1 85 ? -7.557 -11.908 -5.022 1.00 43.88 85 VAL A O 1
ATOM 677 N N . LEU A 1 86 ? -5.828 -10.659 -4.277 1.00 45.00 86 LEU A N 1
ATOM 678 C CA . LEU A 1 86 ? -4.786 -11.373 -5.006 1.00 45.00 86 LEU A CA 1
ATOM 679 C C . LEU A 1 86 ? -4.734 -12.812 -4.468 1.00 45.00 86 LEU A C 1
ATOM 681 O O . LEU A 1 86 ? -4.022 -13.115 -3.520 1.00 45.00 86 LEU A O 1
ATOM 685 N N . LYS A 1 87 ? -5.539 -13.699 -5.055 1.00 42.00 87 LYS A N 1
ATOM 686 C CA . LYS A 1 87 ? -5.361 -15.155 -4.999 1.00 42.00 87 LYS A CA 1
ATOM 687 C C . LYS A 1 87 ? -4.534 -15.657 -6.180 1.00 42.00 87 LYS A C 1
ATOM 689 O O . LYS A 1 87 ? -4.319 -16.855 -6.313 1.00 42.00 87 LYS A O 1
ATOM 694 N N . LEU A 1 88 ? -4.066 -14.749 -7.032 1.00 38.34 88 LEU A N 1
ATOM 695 C CA . LEU A 1 88 ? -3.195 -15.082 -8.141 1.00 38.34 88 LEU A CA 1
ATOM 696 C C . LEU A 1 88 ? -1.781 -15.194 -7.593 1.00 38.34 88 LEU A C 1
ATOM 698 O O . LEU A 1 88 ? -1.186 -14.211 -7.156 1.00 38.34 88 LEU A O 1
ATOM 702 N N . GLY A 1 89 ? -1.335 -16.447 -7.531 1.00 43.28 89 GLY A N 1
ATOM 703 C CA . GLY A 1 89 ? -0.027 -16.842 -7.056 1.00 43.28 89 GLY A CA 1
ATOM 704 C C . GLY A 1 89 ? 1.091 -16.056 -7.720 1.00 43.28 89 GLY A C 1
ATOM 705 O O . GLY A 1 89 ? 0.935 -15.535 -8.823 1.00 43.28 89 GLY A O 1
ATOM 706 N N . MET A 1 90 ? 2.202 -16.006 -6.986 1.00 44.31 90 MET A N 1
ATOM 707 C CA . MET A 1 90 ? 3.543 -15.631 -7.426 1.00 44.31 90 MET A CA 1
ATOM 708 C C . MET A 1 90 ? 3.713 -15.774 -8.948 1.00 44.31 90 MET A C 1
ATOM 710 O O . MET A 1 90 ? 4.053 -16.845 -9.443 1.00 44.31 90 MET A O 1
ATOM 714 N N . GLN A 1 91 ? 3.473 -14.701 -9.697 1.00 41.88 91 GLN A N 1
ATOM 715 C CA . GLN A 1 91 ? 3.923 -14.610 -11.079 1.00 41.88 91 GLN A CA 1
ATOM 716 C C . GLN A 1 91 ? 5.346 -14.070 -10.993 1.00 41.88 91 GLN A C 1
ATOM 718 O O . GLN A 1 91 ? 5.581 -12.997 -10.445 1.00 41.88 91 GLN A O 1
ATOM 723 N N . GLY A 1 92 ? 6.289 -14.930 -11.371 1.00 50.22 92 GLY A N 1
ATOM 724 C CA . GLY A 1 92 ? 7.703 -14.809 -11.054 1.00 50.22 92 GLY A CA 1
ATOM 725 C C . GLY A 1 92 ? 8.394 -13.569 -11.618 1.00 50.22 92 GLY A C 1
ATOM 726 O O . GLY A 1 92 ? 8.019 -13.032 -12.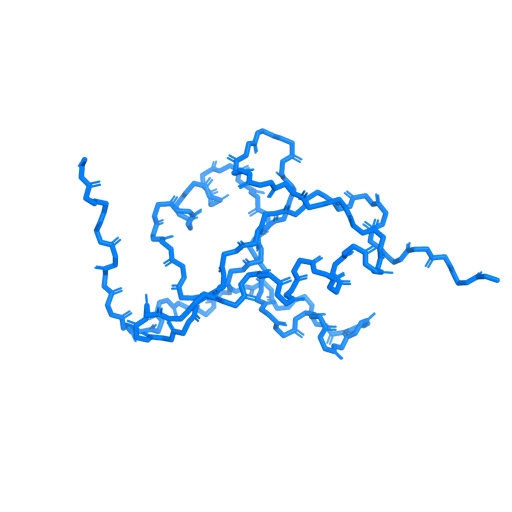655 1.00 50.22 92 GLY A O 1
ATOM 727 N N . GLY A 1 93 ? 9.473 -13.181 -10.938 1.00 45.16 93 GLY A N 1
ATOM 728 C CA . GLY A 1 93 ? 10.417 -12.162 -11.391 1.00 45.16 93 GLY A CA 1
ATOM 729 C C . GLY A 1 93 ? 11.147 -11.516 -10.216 1.00 45.16 93 GLY A C 1
ATOM 730 O O . GLY A 1 93 ? 10.555 -10.731 -9.497 1.00 45.16 93 GLY A O 1
ATOM 731 N N . LEU A 1 94 ? 12.419 -11.885 -10.021 1.00 44.56 94 LEU A N 1
ATOM 732 C CA . LEU A 1 94 ? 13.380 -11.391 -9.016 1.00 44.56 94 LEU A CA 1
ATOM 733 C C . LEU A 1 94 ? 12.956 -11.414 -7.531 1.00 44.56 94 LEU A C 1
ATOM 735 O O . LEU A 1 94 ? 12.239 -10.564 -7.014 1.00 44.56 94 LEU A O 1
ATOM 739 N N . ARG A 1 95 ? 13.560 -12.349 -6.788 1.00 51.12 95 ARG A N 1
ATOM 740 C CA . ARG A 1 95 ? 13.554 -12.365 -5.321 1.00 51.12 95 ARG A CA 1
ATOM 741 C C . ARG A 1 95 ? 14.355 -11.162 -4.811 1.00 51.12 95 ARG A C 1
ATOM 743 O O . ARG A 1 95 ? 15.583 -11.209 -4.828 1.00 51.12 95 ARG A O 1
ATOM 750 N N . LYS A 1 96 ? 13.697 -10.105 -4.325 1.00 52.97 96 LYS A N 1
ATOM 751 C CA . LYS A 1 96 ? 14.377 -9.136 -3.453 1.00 52.97 96 LYS A CA 1
ATOM 752 C C . LYS A 1 96 ? 14.635 -9.809 -2.103 1.00 52.97 96 LYS A C 1
ATOM 754 O O . LYS A 1 96 ? 13.749 -9.854 -1.254 1.00 52.97 96 LYS A O 1
ATOM 759 N N . GLN A 1 97 ? 15.821 -10.395 -1.944 1.00 47.59 97 GLN A N 1
ATOM 760 C CA . GLN A 1 97 ? 16.343 -10.766 -0.630 1.00 47.59 97 GLN A CA 1
ATOM 761 C C . GLN A 1 97 ? 16.726 -9.486 0.123 1.00 47.59 97 GLN A C 1
ATOM 763 O O . GLN A 1 97 ? 17.268 -8.555 -0.473 1.00 47.59 97 GLN A O 1
ATOM 768 N N . GLU A 1 98 ? 16.397 -9.432 1.413 1.00 49.19 98 GLU A N 1
ATOM 769 C CA . GLU A 1 98 ? 16.853 -8.379 2.320 1.00 49.19 98 GLU A CA 1
ATOM 770 C C . GLU A 1 98 ? 18.389 -8.373 2.346 1.00 49.19 98 GLU A C 1
ATOM 772 O O . GLU A 1 98 ? 19.016 -9.359 2.729 1.00 49.19 98 GLU A O 1
ATOM 777 N N . GLY A 1 99 ? 18.991 -7.269 1.898 1.00 45.28 99 GLY A N 1
ATOM 778 C CA . GLY A 1 99 ? 20.364 -6.933 2.252 1.00 45.28 99 GLY A CA 1
ATOM 779 C C . GLY A 1 99 ? 20.365 -6.450 3.698 1.00 45.28 99 GLY A C 1
ATOM 780 O O . GLY A 1 99 ? 19.627 -5.519 4.021 1.00 45.28 99 GLY A O 1
ATOM 781 N N . MET A 1 100 ? 21.121 -7.162 4.529 1.00 34.12 100 MET A N 1
ATOM 782 C CA . MET A 1 100 ? 21.308 -6.954 5.967 1.00 34.12 100 MET A CA 1
ATOM 783 C C . MET A 1 100 ? 21.849 -5.563 6.304 1.00 34.12 100 MET A C 1
ATOM 785 O O . MET A 1 100 ? 22.692 -5.061 5.527 1.00 34.12 100 MET A O 1
#

Secondary structure (DSSP, 8-state):
-PPPTTTT-EEEEEEB-TTS--B-HHHHHHHHHHTT-EE-SS--TT--EEEEES--HHHHHHHHHTT-EEE-THHHHSTTS---B--S--------PPP-

Radius of gyration: 13.48 Å; chains: 1; bounding box: 41×34×26 Å

pLDDT: mean 77.48, std 20.74, range [34.12, 97.06]

InterPro domains:
  IPR001357 BRCT domain [PF12738] (14-75)
  IPR001357 BRCT domain [PS50172] (1-76)
  IPR022047 Microcephalin-like [PTHR14625] (2-82)
  IPR036420 BRCT domain superfamily [G3DSA:3.40.50.10190] (1-87)
  IPR036420 BRCT domain superfamily [SSF52113] (5-77)

Foldseek 3Di:
DDDQLAQQAEEEEFAADLQRPGTPRVVVCVLCVVSNHHYDPDPDPSHQEYADDNGAVCVVVVCVVNVRQYAYPVCRVDVPDDPPRPPPDDPDGDHPDDDD

Sequence (100 aa):
MAAPILKDVVAYVEVWSSNGTENYSKTFTTQLVDMGAKVSKTFNKQVTHVIFKDGYQSTWDKAQKRGVKLVSVLWVEKGKRSLQVLKLGMQGGLRKQEGM

Organism: Homo sapiens (NCBI:txid9606)

=== Feature glossary ===
Key to the feature types in this record:

pLDDT. pLDDT is the predicted lDDT-Cα score: AlphaFold's confidence that the local environment of each residue (all inter-atomic distances within 15 Å) is correctly placed. It is a per-residue number between 0 and 100, with higher meaning more reliable.

Radius of gyration, Cα contacts, bounding box. The geometric summary reports three shape descriptors. Rg (radius of gyration) measures how spread out the Cα atoms are about their centre of mass; compact globular proteins have small Rg, elongated or unfolded ones large. Cα contacts (<8 Å, |i−j|>4) count long-range residue pairs in spatial proximity — high for tightly packed folds, near zero for rods or random coil. The bounding-box extents give the protein's footprint along x, y, z in Å.

Backbone torsions (φ/ψ). Backbone dihedral angles. Every residue except chain termini has a φ (preceding-C → N → Cα → C) and a ψ (N → Cα → C → next-N). They are reported in degrees following the IUPAC sign convention. Secondary structure is essentially a statement about which (φ, ψ) basin each residue occupies.

Contact-map, Ramachandran, and PAE plots. Plot images: a contact map (which residues are close in 3D, as an N×N binary image), a Ramachandran scatter (backbone torsion angles, revealing secondary-structure composition at a glance), and — for AlphaFold structures — a PAE heatmap (pairwise prediction confidence).

Predicted aligned error. Predicted Aligned Error (PAE) is an AlphaFold confidence matrix: entry (i, j) is the expected error in the position of residue j, in ångströms, when the prediction is superimposed on the true structure at residue i. Low PAE within a block of residues means that block is internally rigid and well-predicted; high PAE between two blocks means their relative placement is uncertain even if each block individually is confident.

Secondary structure (3-state, P-SEA). Three-state secondary structure (P-SEA) collapses the eight DSSP classes into helix (a), strand (b), and coil (c). P-SEA assigns these from Cα geometry alone — distances and angles — without requiring backbone oxygens, so it works on any Cα trace.

Solvent-accessible surface area. Solvent-accessible surface area (SASA) is the area in Å² traced out by the centre of a 1.4 Å probe sphere (a water molecule) rolled over the protein's van der Waals surface (Shrake–Rupley / Lee–Richards construction). Buried residues have near-zero SASA; fully exposed residues can exceed 200 Å². The total SASA scales roughly with the number of surface residues.

Foldseek 3Di. The Foldseek 3Di string encodes local tertiary geometry as a 20-letter alphabet — one character per residue — derived from the relative positions of nearby Cα atoms. Unlike the amino-acid sequence, 3Di is a direct function of the 3D structure, so two proteins with the same fold have similar 3Di strings even at low sequence identity.

B-factor. For experimental (PDB) structures, the B-factor (temperature factor) quantifies the positional spread of each atom in the crystal — a combination of thermal vibration and static disorder — in units of Å². High B-factors mark flexible loops or poorly resolved regions; low B-factors mark the rigid, well-ordered core.

mmCIF coordinates. The mmCIF block holds the 3D Cartesian coordinates of each backbone atom (N, Cα, C, O) in ångströms. mmCIF is the PDB's canonical archive format — a tagged-loop text representation of the atomic model.

InterPro / GO / CATH / organism. Functional annotations link the protein to curated databases. InterPro entries identify conserved domains and families by matching the sequence against member-database signatures (Pfam, PROSITE, CDD, …). Gene Ontology (GO) terms describe molecular function, biological process, and cellular component in a controlled vocabulary. CATH places the structure in a hierarchical fold classification (Class/Architecture/Topology/Homologous-superfamily). The organism is the source species.

Rendered structure images. Structure images are PyMOL renders from six orthogonal camera directions. Cartoon representation draws helices as coils and strands as arrows; sticks shows the backbone as bonds; surface shows the solvent-excluded envelope. Rainbow coloring maps sequence position to hue (blue→red, N→C); chain coloring assigns a distinct color per polypeptide.

Sequence. This is the polypeptide sequence — one letter per residue, N-terminus first. Length ranges from a few dozen residues for small domains to over a thousand for large multi-domain proteins.

Secondary structure (8-state, DSSP). The SS8 string is DSSP's per-residue secondary-structure call. α-helix (H) means an i→i+4 H-bond ladder; β-strand (E) means the residue participates in a β-sheet; 3₁₀ (G) and π (I) are tighter and wider helices; T/S are turns/bends; '-' is loop.

Nearest PDB structures. Structural nearest neighbors (via Foldseek easy-search vs the PDB). Reported per hit: target PDB id, E-value, and alignment TM-score. A TM-score above ~0.5 is the conventional threshold for 'same fold'.